Protein AF-K9R942-F1 (afdb_monomer_lite)

Foldseek 3Di:
DDKDADDPFDWDWDDDPDQWIWIWTKDWIWDADPVQQKIWIWTKIWTQAIDDQTGRKTWIWIWTKMWHFDPPDPPPRPIDMDIDTHTDIDRDDPDPDPPPVVVVVVVVVVVVVVVVVVVVVVVVVPD

pLDDT: mean 76.9, std 16.82, range [40.12, 96.44]

Structure (mmCIF, N/CA/C/O backbone):
data_AF-K9R942-F1
#
_entry.id   AF-K9R942-F1
#
loop_
_atom_site.group_PDB
_atom_site.id
_atom_site.type_symbol
_atom_site.label_atom_id
_atom_site.label_alt_id
_atom_site.label_comp_id
_atom_site.label_asym_id
_atom_site.label_entity_id
_atom_site.label_seq_id
_atom_site.pdbx_PDB_ins_code
_atom_site.Cartn_x
_atom_site.Cartn_y
_atom_site.Cartn_z
_atom_site.occupancy
_atom_site.B_iso_or_equiv
_atom_site.auth_seq_id
_atom_site.auth_comp_id
_atom_site.auth_asym_id
_atom_site.auth_atom_id
_atom_site.pdbx_PDB_model_num
ATOM 1 N N . MET A 1 1 ? 8.430 -13.239 -23.915 1.00 40.12 1 MET A N 1
ATOM 2 C CA . MET A 1 1 ? 8.551 -12.047 -23.049 1.00 40.12 1 MET A CA 1
ATOM 3 C C . MET A 1 1 ? 9.044 -12.558 -21.703 1.00 40.12 1 MET A C 1
ATOM 5 O O . MET A 1 1 ? 8.429 -13.488 -21.203 1.00 40.12 1 MET A O 1
ATOM 9 N N . PHE A 1 2 ? 10.186 -12.084 -21.197 1.00 48.59 2 PHE A N 1
ATOM 10 C CA . PHE A 1 2 ? 10.750 -12.520 -19.910 1.00 48.59 2 PHE A CA 1
ATOM 11 C C . PHE A 1 2 ? 10.410 -11.466 -18.850 1.00 48.59 2 PHE A C 1
ATOM 13 O O . PHE A 1 2 ? 10.958 -10.369 -18.890 1.00 48.59 2 PHE A O 1
ATOM 20 N N . GLY A 1 3 ? 9.480 -11.783 -17.951 1.00 52.31 3 GLY A N 1
ATOM 21 C CA . GLY A 1 3 ? 9.191 -11.006 -16.744 1.00 52.31 3 GLY A CA 1
ATOM 22 C C . GLY A 1 3 ? 9.615 -11.800 -15.511 1.00 52.31 3 GLY A C 1
ATOM 23 O O . GLY A 1 3 ? 9.644 -13.031 -15.551 1.00 52.31 3 GLY A O 1
ATOM 24 N N . ILE A 1 4 ? 9.971 -11.111 -14.427 1.00 58.16 4 ILE A N 1
ATOM 25 C CA . ILE A 1 4 ? 10.198 -11.770 -13.135 1.00 58.16 4 ILE A CA 1
ATOM 26 C C . ILE A 1 4 ? 8.825 -11.927 -12.479 1.00 58.16 4 ILE A C 1
ATOM 28 O O . ILE A 1 4 ? 8.239 -10.953 -12.004 1.00 58.16 4 ILE A O 1
ATOM 32 N N . GLU A 1 5 ? 8.292 -13.146 -12.504 1.00 54.84 5 GLU A N 1
ATOM 33 C CA . GLU A 1 5 ? 7.061 -13.506 -11.799 1.00 54.84 5 GLU A CA 1
ATOM 34 C C . GLU A 1 5 ? 7.385 -13.968 -10.371 1.00 54.84 5 GLU A C 1
ATOM 36 O O . GLU A 1 5 ? 8.382 -14.652 -10.142 1.00 54.84 5 GLU A O 1
ATOM 41 N N . GLY A 1 6 ? 6.541 -13.604 -9.401 1.00 57.66 6 GLY A N 1
ATOM 42 C CA . GLY A 1 6 ? 6.684 -14.065 -8.015 1.00 57.66 6 GLY A CA 1
ATOM 43 C C . GLY A 1 6 ? 7.726 -13.309 -7.187 1.00 57.66 6 GLY A C 1
ATOM 44 O O . GLY A 1 6 ? 8.469 -13.928 -6.425 1.00 57.66 6 GLY A O 1
ATOM 45 N N . LEU A 1 7 ? 7.786 -11.978 -7.313 1.00 62.31 7 LEU A N 1
ATOM 46 C CA . LEU A 1 7 ? 8.576 -11.149 -6.399 1.00 62.31 7 LEU A CA 1
ATOM 47 C C . LEU A 1 7 ? 8.179 -11.417 -4.934 1.00 62.31 7 LEU A C 1
ATOM 49 O O . LEU A 1 7 ? 6.997 -11.657 -4.659 1.00 62.31 7 LEU A O 1
ATOM 53 N N . PRO A 1 8 ? 9.141 -11.387 -3.990 1.00 65.06 8 PRO A N 1
ATOM 54 C CA . PRO A 1 8 ? 8.833 -11.542 -2.576 1.00 65.06 8 PRO A CA 1
ATOM 55 C C . PRO A 1 8 ? 7.822 -10.478 -2.153 1.00 65.06 8 PRO A C 1
ATOM 57 O O . PRO A 1 8 ? 7.897 -9.333 -2.596 1.00 65.06 8 PRO A O 1
ATOM 60 N N . VAL A 1 9 ? 6.882 -10.865 -1.288 1.00 74.00 9 VAL A N 1
ATOM 61 C CA . VAL A 1 9 ? 5.941 -9.917 -0.688 1.00 74.00 9 VAL A CA 1
ATOM 62 C C . VAL A 1 9 ? 6.758 -8.861 0.051 1.00 74.00 9 VAL A C 1
ATOM 64 O O . VAL A 1 9 ? 7.478 -9.185 0.997 1.00 74.00 9 VAL A O 1
ATOM 67 N N . LEU A 1 10 ? 6.668 -7.615 -0.402 1.00 81.25 10 LEU A N 1
ATOM 68 C CA . LEU A 1 10 ? 7.339 -6.496 0.244 1.00 81.25 10 LEU A CA 1
ATOM 69 C C . LEU A 1 10 ? 6.456 -5.981 1.372 1.00 81.25 10 LEU A C 1
ATOM 71 O O . LEU A 1 10 ? 5.244 -5.870 1.201 1.00 81.25 10 LEU A O 1
ATOM 75 N N . THR A 1 11 ? 7.058 -5.664 2.514 1.00 87.44 11 THR A N 1
ATOM 76 C CA . THR A 1 11 ? 6.357 -5.015 3.625 1.00 87.44 11 THR A CA 1
ATOM 77 C C . THR A 1 11 ? 6.674 -3.531 3.606 1.00 87.44 11 THR A C 1
ATOM 79 O O . THR A 1 11 ? 7.839 -3.138 3.618 1.00 87.44 11 THR A O 1
ATOM 82 N N . GLU A 1 12 ? 5.632 -2.711 3.618 1.00 89.56 12 GLU A N 1
ATOM 83 C CA . GLU A 1 12 ? 5.718 -1.257 3.554 1.00 89.56 12 GLU A CA 1
ATOM 84 C C . GLU A 1 12 ? 5.086 -0.630 4.798 1.00 89.56 12 GLU A C 1
ATOM 86 O O . GLU A 1 12 ? 4.148 -1.164 5.398 1.00 89.56 12 GLU A O 1
ATOM 91 N N . THR A 1 13 ? 5.610 0.526 5.201 1.00 93.75 13 THR A N 1
ATOM 92 C CA . THR A 1 13 ? 5.031 1.352 6.264 1.00 93.75 13 THR A CA 1
ATOM 93 C C . THR A 1 13 ? 4.879 2.777 5.758 1.00 93.75 13 THR A C 1
ATOM 95 O O . THR A 1 13 ? 5.872 3.452 5.491 1.00 93.75 13 THR A O 1
ATOM 98 N N . PHE A 1 14 ? 3.636 3.245 5.656 1.00 91.69 14 PHE A N 1
ATOM 99 C CA . PHE A 1 14 ? 3.335 4.643 5.363 1.00 91.69 14 PHE A CA 1
ATOM 100 C C . PHE A 1 14 ? 3.239 5.410 6.678 1.00 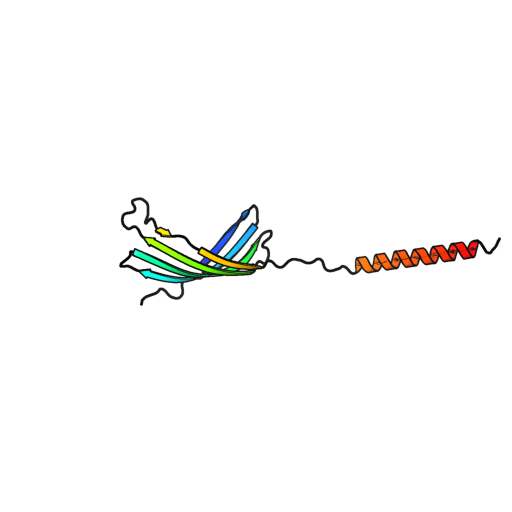91.69 14 PHE A C 1
ATOM 102 O O . PHE A 1 14 ? 2.446 5.051 7.550 1.00 91.69 14 PHE A O 1
ATOM 109 N N . VAL A 1 15 ? 4.044 6.462 6.820 1.00 93.25 15 VAL A N 1
ATOM 110 C CA . VAL A 1 15 ? 4.100 7.284 8.034 1.00 93.25 15 VAL A CA 1
ATOM 111 C C . VAL A 1 15 ? 3.328 8.579 7.806 1.00 93.25 15 VAL A C 1
ATOM 113 O O . VAL A 1 15 ? 3.587 9.304 6.846 1.00 93.25 15 VAL A O 1
ATOM 116 N N . GLY A 1 16 ? 2.358 8.846 8.678 1.00 84.56 16 GLY A N 1
ATOM 117 C CA . GLY A 1 16 ? 1.576 10.075 8.696 1.00 84.56 16 GLY A CA 1
ATOM 118 C C . GLY A 1 16 ? 2.058 11.068 9.753 1.00 84.56 16 GLY A C 1
ATOM 119 O O . GLY A 1 16 ? 3.204 11.057 10.197 1.00 84.56 16 GLY A O 1
ATOM 120 N N . SER A 1 17 ? 1.159 11.961 10.161 1.00 87.25 17 SER A N 1
ATOM 121 C CA . SER A 1 17 ? 1.394 12.890 11.267 1.00 87.25 17 SER A CA 1
ATOM 122 C C . SER A 1 17 ? 1.305 12.180 12.621 1.00 87.25 17 SER A C 1
ATOM 124 O O . SER A 1 17 ? 0.285 11.555 12.909 1.00 87.25 17 SER A O 1
ATOM 126 N N . GLY A 1 18 ? 2.307 12.358 13.484 1.00 90.62 18 GLY A N 1
ATOM 127 C CA . GLY A 1 18 ? 2.314 11.774 14.829 1.00 90.62 18 GLY A CA 1
ATOM 128 C C . GLY A 1 18 ? 2.483 10.255 14.795 1.00 90.62 18 GLY A C 1
ATOM 129 O O . GLY A 1 18 ? 3.361 9.753 14.098 1.00 90.62 18 GLY A O 1
ATOM 130 N N . ASP A 1 19 ? 1.629 9.544 15.530 1.00 90.25 19 ASP A N 1
ATOM 131 C CA . ASP A 1 19 ? 1.656 8.077 15.637 1.00 90.25 19 ASP A CA 1
ATOM 132 C C . ASP A 1 19 ? 0.827 7.370 14.544 1.00 90.25 19 ASP A C 1
ATOM 134 O O . ASP A 1 19 ? 0.707 6.147 14.542 1.00 90.25 19 ASP A O 1
ATOM 138 N N . ASP A 1 20 ? 0.239 8.121 13.607 1.00 94.06 20 ASP A N 1
ATOM 139 C CA . ASP A 1 20 ? -0.574 7.561 12.528 1.00 94.06 20 ASP A CA 1
ATOM 140 C C . ASP A 1 20 ? 0.303 6.808 11.513 1.00 94.06 20 ASP A C 1
ATOM 142 O O . ASP A 1 20 ? 1.146 7.408 10.836 1.00 94.06 20 ASP A O 1
ATOM 146 N N . LYS A 1 21 ? 0.059 5.504 11.346 1.00 95.00 21 LYS A N 1
ATOM 147 C CA . LYS A 1 21 ? 0.758 4.663 10.358 1.00 95.00 21 LYS A CA 1
ATOM 148 C C . LYS A 1 21 ? -0.194 3.721 9.639 1.00 95.00 21 LYS A C 1
ATOM 150 O O . LYS A 1 21 ? -1.186 3.289 10.217 1.00 95.00 21 LYS A O 1
ATOM 155 N N . LEU A 1 22 ? 0.150 3.356 8.407 1.00 94.94 22 LEU A N 1
ATOM 156 C CA . LEU A 1 22 ? -0.464 2.242 7.681 1.00 94.94 22 LEU A CA 1
ATOM 157 C C . LEU A 1 22 ? 0.597 1.187 7.388 1.00 94.94 22 LEU A C 1
ATOM 159 O O . LEU A 1 22 ? 1.689 1.512 6.921 1.00 94.94 22 LEU A O 1
ATOM 163 N N . PHE A 1 23 ? 0.248 -0.071 7.624 1.00 95.00 23 PHE A N 1
ATOM 164 C CA . PHE A 1 23 ? 1.070 -1.221 7.278 1.00 95.00 23 PHE A CA 1
ATOM 165 C C . PHE A 1 23 ? 0.506 -1.881 6.033 1.00 95.00 23 PHE A C 1
ATOM 167 O O . PHE A 1 23 ? -0.704 -2.117 5.945 1.00 95.00 23 PHE A O 1
ATOM 174 N N . ALA A 1 24 ? 1.379 -2.195 5.084 1.00 94.69 24 ALA A N 1
ATOM 175 C CA . ALA A 1 24 ? 0.964 -2.791 3.831 1.00 94.69 24 ALA A CA 1
ATOM 176 C C . ALA A 1 24 ? 1.889 -3.908 3.366 1.00 94.69 24 ALA A C 1
ATOM 178 O O . ALA A 1 24 ? 3.064 -3.969 3.731 1.00 94.69 24 ALA A O 1
ATOM 179 N N . THR A 1 25 ? 1.332 -4.788 2.544 1.00 93.75 25 THR A N 1
ATOM 180 C CA . THR A 1 25 ? 2.062 -5.814 1.813 1.00 93.75 25 THR A CA 1
ATOM 181 C C . THR A 1 25 ? 1.867 -5.623 0.318 1.00 93.75 25 THR A C 1
ATOM 183 O O . THR A 1 25 ? 0.736 -5.522 -0.154 1.00 93.75 25 THR A O 1
ATOM 186 N N . THR A 1 26 ? 2.953 -5.593 -0.444 1.00 90.75 26 THR A N 1
ATOM 187 C CA . THR A 1 26 ? 2.912 -5.358 -1.890 1.00 90.75 26 THR A CA 1
ATOM 188 C C . THR A 1 26 ? 3.344 -6.602 -2.649 1.00 90.75 26 THR A C 1
ATOM 190 O O . THR A 1 26 ? 4.354 -7.232 -2.330 1.00 90.75 26 THR A O 1
ATOM 193 N N . THR A 1 27 ? 2.573 -6.953 -3.676 1.00 90.31 27 THR A N 1
ATOM 194 C CA . THR A 1 27 ? 2.913 -7.974 -4.671 1.00 90.31 27 THR A CA 1
ATOM 195 C C . THR A 1 27 ? 2.831 -7.371 -6.062 1.00 90.31 27 THR A C 1
ATOM 197 O O . THR A 1 27 ? 2.006 -6.499 -6.319 1.00 90.31 27 THR A O 1
ATOM 200 N N . GLY A 1 28 ? 3.683 -7.810 -6.982 1.00 88.62 28 GLY A N 1
ATOM 201 C CA . GLY A 1 28 ? 3.693 -7.237 -8.320 1.00 88.62 28 GLY A CA 1
ATOM 202 C C . GLY A 1 28 ? 4.584 -7.972 -9.300 1.00 88.62 28 GLY A C 1
ATOM 203 O O . GLY A 1 28 ? 5.181 -9.007 -8.996 1.00 88.62 28 GLY A O 1
ATOM 204 N N . THR A 1 29 ? 4.653 -7.406 -10.494 1.00 87.25 29 THR A N 1
ATOM 205 C CA . THR A 1 29 ? 5.449 -7.884 -11.615 1.00 87.25 29 THR A CA 1
ATOM 206 C C . THR A 1 29 ? 6.306 -6.745 -12.131 1.00 87.25 29 THR A C 1
ATOM 208 O O . THR A 1 29 ? 5.859 -5.600 -12.216 1.00 87.25 29 THR A O 1
ATOM 211 N N . VAL A 1 30 ? 7.536 -7.088 -12.496 1.00 87.69 30 VAL A N 1
ATOM 212 C CA . VAL A 1 30 ? 8.508 -6.165 -13.074 1.00 87.69 30 VAL A CA 1
ATOM 213 C C . VAL A 1 30 ? 8.797 -6.598 -14.505 1.00 87.69 30 VAL A C 1
ATOM 215 O O . VAL A 1 30 ? 9.148 -7.754 -14.760 1.00 87.69 30 VAL A O 1
ATOM 218 N N . ILE A 1 31 ? 8.643 -5.658 -15.434 1.00 89.19 31 ILE A N 1
ATOM 219 C CA . ILE A 1 31 ? 8.885 -5.835 -16.863 1.00 89.19 31 ILE A CA 1
ATOM 220 C C . ILE A 1 31 ? 10.038 -4.905 -17.259 1.00 89.19 31 ILE A C 1
ATOM 222 O O . ILE A 1 31 ? 9.819 -3.704 -17.442 1.00 89.19 31 ILE A O 1
ATOM 226 N N . PRO A 1 32 ? 11.269 -5.428 -17.369 1.00 87.12 32 PRO A N 1
ATOM 227 C CA . PRO A 1 32 ? 12.398 -4.651 -17.855 1.00 87.12 32 PRO A CA 1
ATOM 228 C C . PRO A 1 32 ? 12.354 -4.522 -19.384 1.00 87.12 32 PRO A C 1
ATOM 230 O O . PRO A 1 32 ? 12.083 -5.489 -20.100 1.00 87.12 32 PRO A O 1
ATOM 233 N N . ASN A 1 33 ? 12.684 -3.336 -19.885 1.00 87.88 33 ASN A N 1
ATOM 234 C CA . ASN A 1 33 ? 12.959 -3.057 -21.286 1.00 87.88 33 ASN A CA 1
ATOM 235 C C . ASN A 1 33 ? 14.414 -2.592 -21.413 1.00 87.88 33 ASN A C 1
ATOM 237 O O . ASN A 1 33 ? 14.766 -1.466 -21.066 1.00 87.88 33 ASN A O 1
ATOM 241 N N . PHE A 1 34 ? 15.261 -3.492 -21.909 1.00 85.62 34 PHE A N 1
ATOM 242 C CA . PHE A 1 34 ? 16.698 -3.257 -22.042 1.00 85.62 34 PHE A CA 1
ATOM 243 C C . PHE A 1 34 ? 17.067 -2.353 -23.224 1.00 85.62 34 PHE A C 1
ATOM 245 O O . PHE A 1 34 ? 18.170 -1.817 -23.225 1.00 85.62 34 PHE A O 1
ATOM 252 N N . GLU A 1 35 ? 16.183 -2.193 -24.213 1.00 87.44 35 GLU A N 1
ATOM 253 C CA . GLU A 1 35 ? 16.413 -1.296 -25.354 1.00 87.44 35 GLU A CA 1
ATOM 254 C C . GLU A 1 35 ? 16.293 0.162 -24.908 1.00 87.44 35 GLU A C 1
ATOM 256 O O . GLU A 1 35 ? 17.196 0.962 -25.139 1.00 87.44 35 GLU A O 1
ATOM 261 N N . ASP A 1 36 ? 15.226 0.465 -24.168 1.00 84.62 36 ASP A N 1
ATOM 262 C CA . ASP A 1 36 ? 14.952 1.816 -23.675 1.00 84.62 36 ASP A CA 1
ATOM 263 C C . ASP A 1 36 ? 15.558 2.092 -22.289 1.00 84.62 36 ASP A C 1
ATOM 265 O O . ASP A 1 36 ? 15.388 3.182 -21.747 1.00 84.62 36 ASP A O 1
ATOM 269 N N . LEU A 1 37 ? 16.233 1.103 -21.688 1.00 86.62 37 LEU A N 1
ATOM 270 C CA . LEU A 1 37 ? 16.728 1.144 -20.304 1.00 86.62 37 LEU A CA 1
ATOM 271 C C . LEU A 1 37 ? 15.633 1.565 -19.309 1.00 86.62 37 LEU A C 1
ATOM 273 O O . LEU A 1 37 ? 15.863 2.330 -18.372 1.00 86.62 37 LEU A O 1
ATOM 277 N N . THR A 1 38 ? 14.419 1.054 -19.515 1.00 87.19 38 THR A N 1
ATOM 278 C CA . THR A 1 38 ? 13.268 1.335 -18.657 1.00 87.19 38 THR A CA 1
ATOM 279 C C . THR A 1 38 ? 12.789 0.087 -17.940 1.00 87.19 38 THR A C 1
ATOM 281 O O . THR A 1 38 ? 13.048 -1.044 -18.345 1.00 87.19 38 THR A O 1
ATOM 284 N N . THR A 1 39 ? 12.095 0.288 -16.829 1.00 88.06 39 THR A N 1
ATOM 285 C CA . THR A 1 39 ? 11.435 -0.774 -16.080 1.00 88.06 39 THR A CA 1
ATOM 286 C C . THR A 1 39 ? 10.011 -0.344 -15.769 1.00 88.06 39 THR A C 1
ATOM 288 O O . THR A 1 39 ? 9.794 0.743 -15.236 1.00 88.06 39 THR A O 1
ATOM 291 N N . SER A 1 40 ? 9.051 -1.207 -16.095 1.00 88.94 40 SER A N 1
ATOM 292 C CA . SER A 1 40 ? 7.647 -1.040 -15.726 1.00 88.94 40 SER A CA 1
ATOM 293 C C . SER A 1 40 ? 7.293 -1.989 -14.594 1.00 88.94 40 SER A C 1
ATOM 295 O O . SER A 1 40 ? 7.508 -3.198 -14.693 1.00 88.94 40 SER A O 1
ATOM 297 N N . ILE A 1 41 ? 6.726 -1.443 -13.527 1.00 89.06 41 ILE A N 1
ATOM 298 C CA . ILE A 1 41 ? 6.284 -2.183 -12.351 1.00 89.06 41 ILE A CA 1
ATOM 299 C C . ILE A 1 41 ? 4.776 -2.013 -12.232 1.00 89.06 41 ILE A C 1
ATOM 301 O O . ILE A 1 41 ? 4.249 -0.902 -12.299 1.00 89.06 41 ILE A O 1
ATOM 305 N N . SER A 1 42 ? 4.074 -3.123 -12.041 1.00 91.38 42 SER A N 1
ATOM 306 C CA . SER A 1 42 ? 2.646 -3.110 -11.731 1.00 91.38 42 SER A CA 1
ATOM 307 C C . SER A 1 42 ? 2.351 -4.098 -10.619 1.00 91.38 42 SER A C 1
ATOM 309 O O . SER A 1 42 ? 2.998 -5.141 -10.522 1.00 91.38 42 SER A O 1
ATOM 311 N N . GLY A 1 43 ? 1.402 -3.772 -9.751 1.00 91.56 43 GLY A N 1
ATOM 312 C CA . GLY A 1 43 ? 1.147 -4.603 -8.589 1.00 91.56 43 GLY A CA 1
ATOM 313 C C . GLY A 1 43 ? -0.054 -4.185 -7.766 1.00 91.56 43 GLY A C 1
ATOM 314 O O . GLY A 1 43 ? -0.827 -3.300 -8.126 1.00 91.56 43 GLY A O 1
ATOM 315 N N . THR A 1 44 ? -0.205 -4.868 -6.643 1.00 93.62 44 THR A N 1
ATOM 316 C CA . THR A 1 44 ? -1.234 -4.629 -5.644 1.00 93.62 44 THR A CA 1
ATOM 317 C C . THR A 1 44 ? -0.580 -4.474 -4.280 1.00 93.62 44 THR A C 1
ATOM 319 O O . THR A 1 44 ? 0.089 -5.384 -3.793 1.00 93.62 44 THR A O 1
ATOM 322 N N . THR A 1 45 ? -0.824 -3.334 -3.651 1.00 94.50 45 THR A N 1
ATOM 323 C CA . THR A 1 45 ? -0.469 -3.040 -2.265 1.00 94.50 45 THR A CA 1
ATOM 324 C C . THR A 1 45 ? -1.706 -3.248 -1.398 1.00 94.50 45 THR A C 1
ATOM 326 O O . THR A 1 45 ? -2.727 -2.580 -1.562 1.00 94.50 45 THR A O 1
ATOM 329 N N . THR A 1 46 ? -1.643 -4.200 -0.478 1.00 95.56 46 THR A N 1
ATOM 330 C CA . THR A 1 46 ? -2.725 -4.552 0.444 1.00 95.56 46 THR A CA 1
ATOM 331 C C . THR A 1 46 ? -2.460 -3.912 1.795 1.00 95.56 46 THR A C 1
ATOM 333 O O . THR A 1 46 ? -1.448 -4.204 2.422 1.00 95.56 46 THR A O 1
ATOM 336 N N . ILE A 1 47 ? -3.370 -3.064 2.272 1.00 96.44 47 ILE A N 1
ATOM 337 C CA . ILE A 1 47 ? -3.307 -2.522 3.632 1.00 96.44 47 ILE A CA 1
ATOM 338 C C . ILE A 1 47 ? -3.737 -3.624 4.604 1.00 96.44 47 ILE A C 1
ATOM 340 O O . ILE A 1 47 ? -4.855 -4.134 4.502 1.00 96.44 47 ILE A O 1
ATOM 344 N N . VAL A 1 48 ? -2.849 -3.985 5.532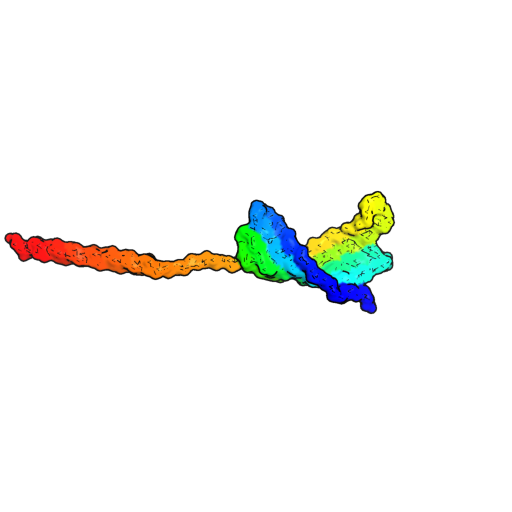 1.00 95.50 48 VAL A N 1
ATOM 345 C CA . VAL A 1 48 ? -3.037 -5.086 6.497 1.00 95.50 48 VAL A CA 1
ATOM 346 C C . VAL A 1 48 ? -3.247 -4.604 7.934 1.00 95.50 48 VAL A C 1
ATOM 348 O O . VAL A 1 48 ? -3.547 -5.405 8.816 1.00 95.50 48 VAL A O 1
ATOM 351 N N . GLY A 1 49 ? -3.086 -3.306 8.184 1.00 94.25 49 GLY A N 1
ATOM 352 C CA . GLY A 1 49 ? -3.330 -2.702 9.485 1.00 94.25 49 GLY A CA 1
ATOM 353 C C . GLY A 1 49 ? -2.817 -1.271 9.560 1.00 94.25 49 GLY A C 1
ATOM 354 O O . GLY A 1 49 ? -2.394 -0.682 8.563 1.00 94.25 49 GLY A O 1
ATOM 355 N N . GLY A 1 50 ? -2.817 -0.723 10.768 1.00 93.56 50 GLY A N 1
ATOM 356 C CA . GLY A 1 50 ? -2.285 0.602 11.040 1.00 93.56 50 GLY A CA 1
ATOM 357 C C . GLY A 1 50 ? -2.234 0.919 12.529 1.00 93.56 50 GLY A C 1
ATOM 358 O O . GLY A 1 50 ? -2.698 0.138 13.360 1.00 93.56 50 GLY A O 1
ATOM 359 N N . GLU A 1 51 ? -1.657 2.074 12.839 1.00 93.81 51 GLU A N 1
ATOM 360 C CA . GLU A 1 51 ? -1.580 2.669 14.178 1.00 93.81 51 GLU A CA 1
ATOM 361 C C . GLU A 1 51 ? -2.320 4.017 14.198 1.00 93.81 51 GLU A C 1
ATOM 363 O O . GLU A 1 51 ? -2.602 4.612 13.150 1.00 93.81 51 GLU A O 1
ATOM 368 N N . GLY A 1 52 ? -2.650 4.503 15.397 1.00 91.62 52 GLY A N 1
ATOM 369 C CA . GLY A 1 52 ? -3.346 5.776 15.579 1.00 91.62 52 GLY A CA 1
ATOM 370 C C . GLY A 1 52 ? -4.758 5.744 14.995 1.00 91.62 52 GLY A C 1
ATOM 371 O O . GLY A 1 52 ? -5.535 4.827 15.261 1.00 91.62 52 GLY A O 1
ATOM 372 N N . LYS A 1 53 ? -5.107 6.731 14.166 1.00 90.38 53 LYS A N 1
ATOM 373 C CA . LYS A 1 53 ? -6.441 6.798 13.536 1.00 90.38 53 LYS A CA 1
ATOM 374 C C . LYS A 1 53 ? -6.685 5.728 12.470 1.00 90.38 53 LYS A C 1
ATOM 376 O O . LYS A 1 53 ? -7.788 5.656 11.937 1.00 90.38 53 LYS A O 1
ATOM 381 N N . PHE A 1 54 ? -5.661 4.955 12.121 1.00 93.19 54 PHE A N 1
ATOM 382 C CA . PHE A 1 54 ? -5.722 3.886 11.132 1.00 93.19 54 PHE A CA 1
ATOM 383 C C . PHE A 1 54 ? -5.685 2.493 11.773 1.00 93.19 54 PHE A C 1
ATOM 385 O O . PHE A 1 54 ? -5.393 1.506 11.097 1.00 93.19 54 PHE A O 1
ATOM 392 N N . GLU A 1 55 ? -5.967 2.395 13.074 1.00 91.62 55 GLU A N 1
ATOM 393 C CA . GLU A 1 55 ? -6.068 1.112 13.764 1.00 91.62 55 GLU A CA 1
ATOM 394 C C . GLU A 1 55 ? -7.039 0.175 13.022 1.00 91.62 55 GLU A C 1
ATOM 396 O O . GLU A 1 55 ? -8.160 0.553 12.677 1.00 91.62 55 GLU A O 1
ATOM 401 N N . VAL A 1 56 ? -6.596 -1.058 12.751 1.00 92.06 56 VAL A N 1
ATOM 402 C CA . VAL A 1 56 ? -7.373 -2.069 12.004 1.00 92.06 56 VAL A CA 1
ATOM 403 C C . VAL A 1 56 ? -7.748 -1.628 10.572 1.00 92.06 56 VAL A C 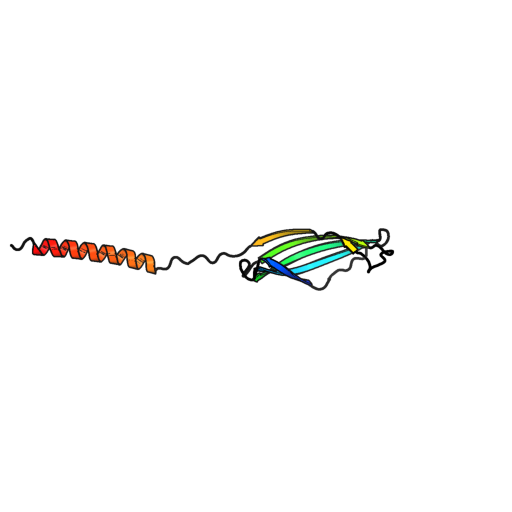1
ATOM 405 O O . VAL A 1 56 ? -8.730 -2.106 9.999 1.00 92.06 56 VAL A O 1
ATOM 408 N N . ALA A 1 57 ? -6.982 -0.719 9.959 1.00 93.94 57 ALA A N 1
ATOM 409 C CA . ALA A 1 57 ? -7.189 -0.346 8.563 1.00 93.94 57 ALA A CA 1
ATOM 410 C C . ALA A 1 57 ? -7.013 -1.550 7.627 1.00 93.94 57 ALA A C 1
ATOM 412 O O . ALA A 1 57 ? -6.078 -2.337 7.766 1.00 93.94 57 ALA A O 1
ATOM 413 N N . THR A 1 58 ? -7.896 -1.664 6.638 1.00 96.00 58 THR A N 1
ATOM 414 C CA . THR A 1 58 ? -7.813 -2.680 5.579 1.00 96.00 58 THR A CA 1
ATOM 415 C C . THR A 1 58 ? -8.143 -2.060 4.232 1.00 96.00 58 THR A C 1
ATOM 417 O O . THR A 1 58 ? -8.929 -1.116 4.149 1.00 96.00 58 THR A O 1
ATOM 420 N N . GLY A 1 59 ? -7.539 -2.549 3.154 1.00 95.19 59 GLY A N 1
ATOM 421 C CA . GLY A 1 59 ? -7.745 -1.948 1.841 1.00 95.19 59 GLY A CA 1
ATOM 422 C C . GLY A 1 59 ? -6.796 -2.456 0.778 1.00 95.19 59 GLY A C 1
ATOM 423 O O . GLY A 1 59 ? -5.933 -3.296 1.030 1.00 95.19 59 GLY A O 1
ATOM 424 N N . THR A 1 60 ? -6.960 -1.919 -0.423 1.00 95.69 60 THR A N 1
ATOM 425 C CA . THR A 1 60 ? -6.183 -2.337 -1.585 1.00 95.69 60 THR A CA 1
ATOM 426 C C . THR A 1 60 ? -5.892 -1.132 -2.468 1.00 95.69 60 THR A C 1
ATOM 428 O O . THR A 1 60 ? -6.790 -0.351 -2.794 1.00 95.69 60 THR A O 1
ATOM 431 N N . LEU A 1 61 ? -4.627 -0.993 -2.851 1.00 95.31 61 LEU A N 1
ATOM 432 C CA . LEU A 1 61 ? -4.114 0.037 -3.741 1.00 95.31 61 LEU A CA 1
ATOM 433 C C . LEU A 1 61 ? -3.463 -0.647 -4.946 1.00 95.31 61 LEU A C 1
ATOM 435 O O . LEU A 1 61 ? -2.699 -1.598 -4.795 1.00 95.31 61 LEU A O 1
ATOM 439 N N . ALA A 1 62 ? -3.759 -0.165 -6.143 1.00 95.25 62 ALA A N 1
ATOM 440 C CA . ALA A 1 62 ? -3.042 -0.539 -7.349 1.00 95.25 62 ALA A CA 1
ATOM 441 C C . ALA A 1 62 ? -1.725 0.240 -7.410 1.00 95.25 62 ALA A C 1
ATOM 443 O O . ALA A 1 62 ? -1.735 1.468 -7.294 1.00 95.25 62 ALA A O 1
ATOM 444 N N . LEU A 1 63 ? -0.622 -0.477 -7.609 1.00 93.12 63 LEU A N 1
ATOM 445 C CA . LEU A 1 63 ? 0.705 0.080 -7.841 1.00 93.12 63 LEU A CA 1
ATOM 446 C C . LEU A 1 63 ? 0.978 0.127 -9.343 1.00 93.12 63 LEU A C 1
ATOM 448 O O . LEU A 1 63 ? 0.829 -0.879 -10.038 1.00 93.12 63 LEU A O 1
ATOM 452 N N . SER A 1 64 ? 1.427 1.284 -9.819 1.00 92.88 64 SER A N 1
ATOM 453 C CA . SER A 1 64 ? 2.000 1.460 -11.149 1.00 92.88 64 SER A CA 1
ATOM 454 C C . SER A 1 64 ? 3.222 2.359 -11.043 1.00 92.88 64 SER A C 1
ATOM 456 O O . SER A 1 64 ? 3.124 3.477 -10.546 1.00 92.88 64 SER A O 1
ATOM 458 N N . GLU A 1 65 ? 4.358 1.906 -11.550 1.00 90.50 65 GLU A N 1
ATOM 459 C CA . GLU A 1 65 ? 5.592 2.684 -11.585 1.00 90.50 65 GLU A CA 1
ATOM 460 C C . GLU A 1 65 ? 6.290 2.463 -12.924 1.00 90.50 65 GLU A C 1
ATOM 462 O O . GLU A 1 65 ? 6.377 1.339 -13.416 1.00 90.50 65 GLU A O 1
ATOM 467 N N . ASN A 1 66 ? 6.782 3.549 -13.512 1.00 88.81 66 ASN A N 1
ATOM 468 C CA . ASN A 1 66 ? 7.665 3.499 -14.664 1.00 88.81 66 ASN A CA 1
ATOM 469 C C . ASN A 1 66 ? 8.943 4.241 -14.323 1.00 88.81 66 ASN A C 1
ATOM 471 O O . ASN A 1 66 ? 8.901 5.380 -13.849 1.00 88.81 66 ASN A O 1
ATOM 475 N N . THR A 1 67 ? 10.056 3.594 -14.627 1.00 87.25 67 THR A N 1
ATOM 476 C CA . THR A 1 67 ? 11.352 4.004 -14.122 1.00 87.25 67 THR A CA 1
ATOM 477 C C . THR A 1 67 ? 12.387 3.935 -15.228 1.00 87.25 67 THR A C 1
ATOM 479 O O . THR A 1 67 ? 12.438 2.955 -15.970 1.00 87.25 67 THR A O 1
ATOM 482 N N . ILE A 1 68 ? 13.200 4.981 -15.347 1.00 85.50 68 ILE A N 1
ATOM 483 C CA . ILE A 1 68 ? 14.270 5.093 -16.340 1.00 85.50 68 ILE A CA 1
ATOM 484 C C . ILE A 1 68 ? 15.610 4.920 -15.630 1.00 85.50 68 ILE A C 1
ATOM 486 O O . ILE A 1 68 ? 15.864 5.557 -14.604 1.00 85.50 68 ILE A O 1
ATOM 490 N N . PHE A 1 69 ? 16.457 4.057 -16.180 1.00 81.00 69 PHE A N 1
ATOM 491 C CA . PHE A 1 69 ? 17.816 3.834 -15.714 1.00 81.00 69 PHE A CA 1
ATOM 492 C C . PHE A 1 69 ? 18.786 4.706 -16.517 1.00 81.00 69 PHE A C 1
ATOM 494 O O . PHE A 1 69 ? 18.906 4.540 -17.730 1.00 81.00 69 PHE A O 1
ATOM 501 N N . ASP A 1 70 ? 19.495 5.619 -15.847 1.00 78.00 70 ASP A N 1
ATOM 502 C CA . ASP A 1 70 ? 20.583 6.385 -16.464 1.00 78.00 70 ASP A CA 1
ATOM 503 C C . ASP A 1 70 ? 21.944 5.709 -16.191 1.00 78.00 70 ASP A C 1
ATOM 505 O O . ASP A 1 70 ? 22.465 5.802 -15.074 1.00 78.00 70 ASP A O 1
ATOM 509 N N . PRO A 1 71 ? 22.558 5.045 -17.191 1.00 71.94 71 PRO A N 1
ATOM 510 C CA . PRO A 1 71 ? 23.846 4.373 -17.026 1.00 71.94 71 PRO A CA 1
ATOM 511 C C . PRO A 1 71 ? 25.028 5.345 -16.879 1.00 71.94 71 PRO A C 1
ATOM 513 O O . PRO A 1 71 ? 26.118 4.907 -16.519 1.00 71.94 71 PRO A O 1
ATOM 516 N N . ASN A 1 72 ? 24.843 6.639 -17.168 1.00 76.88 72 ASN A N 1
ATOM 517 C CA . ASN A 1 72 ? 25.890 7.660 -17.085 1.00 76.88 72 ASN A CA 1
ATOM 518 C C . ASN A 1 72 ? 25.796 8.507 -15.807 1.00 76.88 72 ASN A C 1
ATOM 520 O O . ASN A 1 72 ? 26.580 9.446 -15.635 1.00 76.88 72 ASN A O 1
ATOM 524 N N . ALA A 1 73 ? 24.854 8.198 -14.912 1.00 71.38 73 ALA A N 1
ATOM 525 C CA . ALA A 1 73 ? 24.694 8.912 -13.657 1.00 71.38 73 ALA A CA 1
ATOM 526 C C . ALA A 1 73 ? 25.968 8.790 -12.798 1.00 71.38 73 ALA A C 1
ATOM 528 O O . ALA A 1 73 ? 26.413 7.703 -12.436 1.00 71.38 73 ALA A O 1
ATOM 529 N N . THR A 1 74 ? 26.570 9.932 -12.459 1.00 65.12 74 THR A N 1
ATOM 530 C CA . THR A 1 74 ? 27.838 10.011 -11.709 1.00 65.12 74 THR A CA 1
ATOM 531 C C . THR A 1 74 ? 27.694 9.774 -10.201 1.00 65.12 74 THR A C 1
ATOM 533 O O . THR A 1 74 ? 28.693 9.750 -9.486 1.00 65.12 74 THR A O 1
ATOM 536 N N . THR A 1 75 ? 26.469 9.617 -9.698 1.00 56.81 75 THR A N 1
ATOM 537 C CA . THR A 1 75 ? 26.151 9.411 -8.277 1.00 56.81 75 THR A CA 1
ATOM 538 C C . THR A 1 75 ? 25.044 8.373 -8.166 1.00 56.81 75 THR A C 1
ATOM 540 O O . THR A 1 75 ? 23.875 8.747 -8.221 1.00 56.81 75 THR A O 1
ATOM 543 N N . GLU A 1 76 ? 25.435 7.098 -8.029 1.00 53.12 76 GLU A N 1
ATOM 544 C CA . GLU A 1 76 ? 24.556 5.914 -8.060 1.00 53.12 76 GLU A CA 1
ATOM 545 C C . GLU A 1 76 ? 23.733 5.813 -9.367 1.00 53.12 76 GLU A C 1
ATOM 547 O O . GLU A 1 76 ? 23.537 6.812 -10.060 1.00 53.12 76 GLU A O 1
ATOM 552 N N . PRO A 1 77 ? 23.258 4.628 -9.785 1.00 54.94 77 PRO A N 1
ATOM 553 C CA . PRO A 1 77 ? 22.327 4.544 -10.905 1.00 54.94 77 PRO A CA 1
ATOM 554 C C . PRO A 1 77 ? 21.038 5.310 -10.567 1.00 54.94 77 PRO A C 1
ATOM 556 O O . PRO A 1 77 ? 20.133 4.796 -9.904 1.00 54.94 77 PRO A O 1
ATOM 559 N N . SER A 1 78 ? 20.985 6.577 -10.990 1.00 53.41 78 SER A N 1
ATOM 560 C CA . SER A 1 78 ? 19.871 7.487 -10.751 1.00 53.41 78 SER A CA 1
ATOM 561 C C . SER A 1 78 ? 18.665 6.966 -11.510 1.00 53.41 78 SER A C 1
ATOM 563 O O . SER A 1 78 ? 18.548 7.053 -12.731 1.00 53.41 78 SER A O 1
ATOM 565 N N . THR A 1 79 ? 17.797 6.341 -10.741 1.00 63.06 79 THR A N 1
ATOM 566 C CA . THR A 1 79 ? 16.617 5.640 -11.196 1.00 63.06 79 THR A CA 1
ATOM 567 C C . THR A 1 79 ? 15.475 6.641 -11.053 1.00 63.06 79 THR A C 1
ATOM 569 O O . THR A 1 79 ? 14.969 6.857 -9.954 1.00 63.06 79 THR A O 1
ATOM 572 N N . THR A 1 80 ? 15.140 7.362 -12.128 1.00 68.00 80 THR A N 1
ATOM 573 C CA . THR A 1 80 ? 14.043 8.346 -12.099 1.00 68.00 80 THR A CA 1
ATOM 574 C C . THR A 1 80 ? 12.738 7.636 -12.426 1.00 68.00 80 THR A C 1
ATOM 576 O O . THR A 1 80 ? 12.514 7.202 -13.554 1.00 68.00 80 THR A O 1
ATOM 579 N N . GLY A 1 81 ? 11.881 7.498 -11.418 1.00 72.44 81 GLY A N 1
ATOM 580 C CA . GLY A 1 81 ? 10.563 6.888 -11.534 1.00 72.44 81 GLY A CA 1
ATOM 581 C C . GLY A 1 81 ? 9.589 7.517 -10.549 1.00 72.44 81 GLY A C 1
ATOM 582 O O . GLY A 1 81 ? 9.980 7.989 -9.482 1.00 72.44 81 GLY A O 1
ATOM 583 N N . THR A 1 82 ? 8.316 7.595 -10.933 1.00 80.56 82 THR A N 1
ATOM 584 C CA . THR A 1 82 ? 7.234 8.003 -10.027 1.00 80.56 82 THR A CA 1
ATOM 585 C C . THR A 1 82 ? 6.334 6.804 -9.795 1.00 80.56 82 THR A C 1
ATOM 587 O O . THR A 1 82 ? 5.669 6.342 -10.723 1.00 80.56 82 THR A O 1
ATOM 590 N N . ALA A 1 83 ? 6.310 6.316 -8.557 1.00 86.31 83 ALA A N 1
ATOM 591 C CA . ALA A 1 83 ? 5.368 5.293 -8.137 1.00 86.31 83 ALA A CA 1
ATOM 592 C C . ALA A 1 83 ? 4.002 5.932 -7.861 1.00 86.31 83 ALA A C 1
ATOM 594 O O . ALA A 1 83 ? 3.882 6.865 -7.063 1.00 86.31 83 ALA A O 1
ATOM 595 N N . LEU A 1 84 ? 2.965 5.425 -8.524 1.00 91.69 84 LEU A N 1
ATOM 596 C CA . LEU A 1 84 ? 1.580 5.819 -8.318 1.00 91.69 84 LEU A CA 1
ATOM 597 C C . LEU A 1 84 ? 0.833 4.697 -7.596 1.00 91.69 84 LEU A C 1
ATOM 599 O O . LEU A 1 84 ? 0.702 3.589 -8.115 1.00 91.69 84 LEU A O 1
ATOM 603 N N . LEU A 1 85 ? 0.298 5.022 -6.420 1.00 92.25 85 LEU A N 1
ATOM 604 C CA . LEU A 1 85 ? -0.612 4.167 -5.665 1.00 92.25 85 LEU A CA 1
ATOM 605 C C . LEU A 1 85 ? -2.031 4.720 -5.775 1.00 92.25 85 LEU A C 1
ATOM 607 O O . LEU A 1 85 ? -2.295 5.850 -5.364 1.00 92.25 85 LEU A O 1
ATOM 611 N N . THR A 1 86 ? -2.952 3.925 -6.320 1.00 94.12 86 THR A N 1
ATOM 612 C CA . THR A 1 86 ? -4.345 4.348 -6.539 1.00 94.12 86 THR A CA 1
ATOM 613 C C . THR A 1 86 ? -5.308 3.350 -5.921 1.00 94.12 86 THR A C 1
ATOM 615 O O . THR A 1 86 ? -5.260 2.166 -6.238 1.00 94.12 86 THR A O 1
ATOM 618 N N . GLY A 1 87 ? -6.216 3.799 -5.061 1.00 93.06 87 GLY A N 1
ATOM 619 C CA . GLY A 1 87 ? -7.207 2.908 -4.467 1.00 93.06 87 GLY A CA 1
ATOM 620 C C . GLY A 1 87 ? -7.880 3.505 -3.247 1.00 93.06 87 GLY A C 1
ATOM 621 O O . GLY A 1 87 ? -7.995 4.723 -3.114 1.00 93.06 87 GLY A O 1
ATOM 622 N N . SER A 1 88 ? -8.346 2.628 -2.362 1.00 93.12 88 SER A N 1
ATOM 623 C CA . SER A 1 88 ? -9.004 3.034 -1.124 1.00 93.12 88 SER A CA 1
ATOM 624 C C . SER A 1 88 ? -8.760 2.028 -0.006 1.00 93.12 88 SER A C 1
ATOM 626 O O . SER A 1 88 ? -8.454 0.855 -0.238 1.00 93.12 88 SER A O 1
ATOM 628 N N . PHE A 1 89 ? -8.910 2.506 1.221 1.00 94.31 89 PHE A N 1
ATOM 629 C CA . PHE A 1 89 ? -8.872 1.697 2.426 1.00 94.31 89 PHE A CA 1
ATOM 630 C C . PHE A 1 89 ? -9.981 2.150 3.372 1.00 94.31 89 PHE A C 1
ATOM 632 O O . PHE A 1 89 ? -10.483 3.271 3.284 1.00 94.31 89 PHE A O 1
ATOM 639 N N . THR A 1 90 ? -10.374 1.254 4.266 1.00 93.38 90 THR A N 1
ATOM 640 C CA . THR A 1 90 ? -11.417 1.473 5.261 1.00 93.38 90 THR A CA 1
ATOM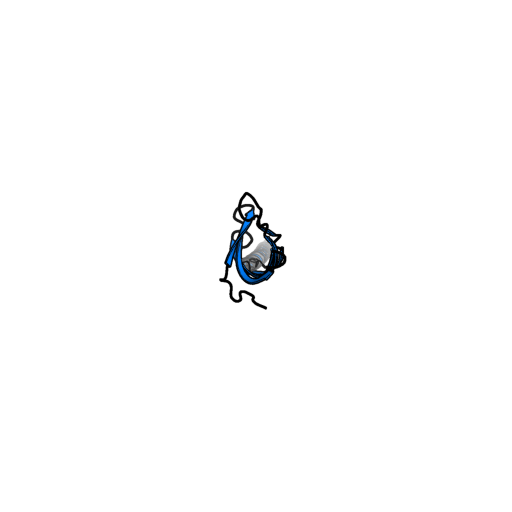 641 C C . THR A 1 90 ? -10.823 1.336 6.650 1.00 93.38 90 THR A C 1
ATOM 643 O O . THR A 1 90 ? -10.041 0.423 6.914 1.00 93.38 90 THR A O 1
ATOM 646 N N . VAL A 1 91 ? -11.239 2.230 7.543 1.00 92.75 91 VAL A N 1
ATOM 647 C CA . VAL A 1 91 ? -10.979 2.133 8.978 1.00 92.75 91 VAL A CA 1
ATOM 648 C C . VAL A 1 91 ? -12.317 1.880 9.672 1.00 92.75 91 VAL A C 1
ATOM 650 O O . VAL A 1 91 ? -13.196 2.746 9.611 1.00 92.75 91 VAL A O 1
ATOM 653 N N . PRO A 1 92 ? -12.519 0.712 10.302 1.00 86.12 92 PRO A N 1
ATOM 654 C CA . PRO A 1 92 ? -13.724 0.451 11.074 1.00 86.12 92 PRO A CA 1
ATOM 655 C C . PRO A 1 92 ? -13.853 1.456 12.224 1.00 86.12 92 PRO A C 1
ATOM 657 O O . PRO A 1 92 ? -12.939 1.617 13.028 1.00 86.12 92 PRO A O 1
ATOM 660 N N . GLN A 1 93 ? -15.002 2.125 12.335 1.00 76.94 93 GLN A N 1
ATOM 661 C CA . GLN A 1 93 ? -15.272 2.981 13.489 1.00 76.94 93 GLN A CA 1
ATOM 662 C C . GLN A 1 93 ? -15.789 2.149 14.661 1.00 76.94 93 GLN A C 1
ATOM 664 O O . GLN A 1 93 ? -16.746 1.385 14.529 1.00 76.94 93 GLN A O 1
ATOM 669 N N . LYS A 1 94 ? -15.192 2.347 15.838 1.00 67.31 94 LYS A N 1
ATOM 670 C CA . LYS A 1 94 ? -15.710 1.806 17.095 1.00 67.31 94 LYS A CA 1
ATOM 671 C C . LYS A 1 94 ? -16.959 2.591 17.497 1.00 67.31 94 LYS A C 1
ATOM 673 O O . LYS A 1 94 ? -16.864 3.641 18.127 1.00 67.31 94 LYS A O 1
ATOM 678 N N . VAL A 1 95 ? -18.133 2.102 17.106 1.00 69.44 95 VAL A N 1
ATOM 679 C CA . VAL A 1 95 ? -19.413 2.693 17.516 1.00 69.44 95 VAL A CA 1
ATOM 680 C C . VAL A 1 95 ? -19.644 2.372 18.999 1.00 69.44 95 VAL A C 1
ATOM 682 O O . VAL A 1 95 ? -19.593 1.196 19.365 1.00 69.44 95 VAL A O 1
ATOM 685 N N . PRO A 1 96 ? -19.890 3.368 19.874 1.00 59.97 96 PRO A N 1
ATOM 686 C CA . PRO A 1 96 ? -20.320 3.102 21.239 1.00 59.97 96 PRO A CA 1
ATOM 687 C C . PRO A 1 96 ? -21.651 2.353 21.195 1.00 59.97 96 PRO A C 1
ATOM 689 O O . PRO A 1 96 ? -22.646 2.875 20.692 1.00 59.97 96 PRO A O 1
ATOM 692 N N . GLU A 1 97 ? -21.676 1.124 21.702 1.00 63.12 97 GLU A N 1
ATOM 693 C CA . GLU A 1 97 ? -22.929 0.407 21.907 1.00 63.12 97 GLU A CA 1
ATOM 694 C C . GLU A 1 97 ? -23.838 1.269 22.792 1.00 63.12 97 GLU A C 1
ATOM 696 O O . GLU A 1 97 ? -23.379 1.844 23.785 1.00 63.12 97 GLU A O 1
ATOM 701 N N . ALA A 1 98 ? -25.117 1.400 22.426 1.00 58.09 98 ALA A N 1
ATOM 702 C CA . ALA A 1 98 ? -26.094 2.109 23.240 1.00 58.09 98 ALA A CA 1
ATOM 703 C C . ALA A 1 98 ? -26.265 1.347 24.561 1.00 58.09 98 ALA A C 1
ATOM 705 O O . ALA A 1 98 ? -27.089 0.443 24.679 1.00 58.09 98 ALA A O 1
ATOM 706 N N . GLY A 1 99 ? -25.434 1.685 25.547 1.00 52.22 99 GLY A N 1
ATOM 707 C CA . GLY A 1 99 ? -25.433 1.041 26.845 1.00 52.22 99 GLY A CA 1
ATOM 708 C C . GLY A 1 99 ? -26.829 1.111 27.451 1.00 52.22 99 GLY A C 1
ATOM 709 O O . GLY A 1 99 ? -27.387 2.198 27.650 1.00 52.22 99 GLY A O 1
ATOM 710 N N . HIS A 1 100 ? -27.371 -0.062 27.779 1.00 52.59 100 HIS A N 1
ATOM 711 C CA . HIS A 1 100 ? -28.643 -0.281 28.478 1.00 52.59 100 HIS A CA 1
ATOM 712 C C . HIS A 1 100 ? -28.816 0.573 29.757 1.00 52.59 100 HIS A C 1
ATOM 714 O O . HIS A 1 100 ? -29.916 0.698 30.296 1.00 52.59 100 HIS A O 1
ATOM 720 N N . THR A 1 101 ? -27.743 1.204 30.235 1.00 52.62 101 THR A N 1
ATOM 721 C CA . THR A 1 101 ? -27.691 2.154 31.346 1.00 52.62 101 THR A CA 1
ATOM 722 C C . THR A 1 101 ? -28.582 3.385 31.141 1.00 52.62 101 THR A C 1
ATOM 724 O O . THR A 1 101 ? -29.181 3.871 32.099 1.00 52.62 101 THR A O 1
ATOM 727 N N . SER A 1 102 ? -28.714 3.885 29.907 1.00 52.44 102 SER A N 1
ATOM 728 C CA . SER A 1 102 ? -29.519 5.087 29.616 1.00 52.44 102 SER A CA 1
ATOM 729 C C . SER A 1 102 ? -31.028 4.836 29.747 1.00 52.44 102 SER A C 1
ATOM 731 O O . SER A 1 102 ? -31.755 5.663 30.301 1.00 52.44 102 SER A O 1
ATOM 733 N N . THR A 1 103 ? -31.499 3.661 29.324 1.00 54.03 103 THR A N 1
ATOM 734 C CA . THR A 1 103 ? -32.905 3.252 29.457 1.00 54.03 103 THR A CA 1
ATOM 735 C C . THR A 1 103 ? -33.300 3.061 30.924 1.00 54.03 103 THR A C 1
ATOM 737 O O . THR A 1 103 ? -34.404 3.438 31.320 1.00 54.03 103 THR A O 1
ATOM 740 N N . LEU A 1 104 ? -32.391 2.538 31.757 1.00 56.34 104 LEU A N 1
ATOM 741 C CA . LEU A 1 104 ? -32.663 2.301 33.176 1.00 56.34 104 LEU A CA 1
ATOM 742 C C . LEU A 1 104 ? -32.804 3.611 33.974 1.00 56.34 104 LEU A C 1
ATOM 744 O O . LEU A 1 104 ? -33.708 3.729 34.804 1.00 56.34 104 LEU A O 1
ATOM 748 N N . LEU A 1 105 ? -31.970 4.618 33.685 1.00 55.25 105 LEU A N 1
ATOM 749 C CA . LEU A 1 105 ? -32.064 5.939 34.321 1.00 55.25 105 LEU A CA 1
ATOM 750 C C . LEU A 1 105 ? -33.374 6.663 33.959 1.00 55.25 105 LEU A C 1
ATOM 752 O O . LEU A 1 105 ? -33.995 7.274 34.830 1.00 55.25 105 LEU A O 1
ATOM 756 N N . GLY A 1 106 ? -33.839 6.546 32.709 1.00 55.78 106 GLY A N 1
ATOM 757 C CA . GLY A 1 106 ? -35.095 7.159 32.262 1.00 55.78 106 GLY A CA 1
ATOM 758 C C . GLY A 1 106 ? -36.337 6.602 32.970 1.00 55.78 106 GLY A C 1
ATOM 759 O O . GLY A 1 106 ? -37.209 7.363 33.390 1.00 55.78 106 GLY A O 1
ATOM 760 N N . ILE A 1 107 ? -36.403 5.282 33.174 1.00 59.41 107 ILE A N 1
ATOM 761 C CA . ILE A 1 107 ? -37.542 4.635 33.849 1.00 59.41 107 ILE A CA 1
ATOM 762 C C . ILE A 1 107 ? -37.566 4.975 35.352 1.00 59.41 107 ILE A C 1
ATOM 764 O O . ILE A 1 107 ? -38.639 5.202 35.918 1.00 59.41 107 ILE A O 1
ATOM 768 N N . GLY A 1 108 ? -36.399 5.085 35.999 1.00 56.47 108 GLY A N 1
ATOM 769 C CA . GLY A 1 108 ? -36.294 5.405 37.429 1.00 56.47 108 GLY A CA 1
ATOM 770 C C . GLY A 1 108 ? -36.801 6.805 37.804 1.00 56.47 108 GLY A C 1
ATOM 771 O O . GLY A 1 108 ? -37.473 6.970 38.827 1.00 56.47 108 GLY A O 1
ATOM 772 N N . ILE A 1 109 ? -36.541 7.809 36.958 1.00 59.81 109 ILE A N 1
ATOM 773 C CA . ILE A 1 109 ? -36.966 9.202 37.192 1.00 59.81 109 ILE A CA 1
ATOM 774 C C . ILE A 1 109 ? -38.488 9.346 37.033 1.00 59.81 109 ILE A C 1
ATOM 776 O O . ILE A 1 109 ? -39.145 10.013 37.835 1.00 59.81 109 ILE A O 1
ATOM 780 N N . ILE A 1 110 ? -39.077 8.668 36.044 1.00 61.94 110 ILE A N 1
ATOM 781 C CA . ILE A 1 110 ? -40.529 8.698 35.818 1.00 61.94 110 ILE A CA 1
ATOM 782 C C . ILE A 1 110 ? -41.269 7.980 36.961 1.00 61.94 110 ILE A C 1
ATOM 784 O O . ILE A 1 110 ? -42.273 8.486 37.470 1.00 61.94 110 ILE A O 1
ATOM 788 N N . GLY A 1 111 ? -40.757 6.829 37.411 1.00 59.50 111 GLY A N 1
ATOM 789 C CA . GLY A 1 111 ? -41.364 6.055 38.498 1.00 59.50 111 GLY A CA 1
ATOM 790 C C . GLY A 1 111 ? -41.369 6.786 39.846 1.00 59.50 111 GLY A C 1
ATOM 791 O O . GLY A 1 111 ? -42.399 6.837 40.521 1.00 59.50 111 GLY A O 1
ATOM 792 N N . THR A 1 112 ? -40.249 7.407 40.227 1.00 60.41 112 THR A N 1
ATOM 793 C CA . THR A 1 112 ? -40.147 8.171 41.486 1.00 60.41 112 THR A CA 1
ATOM 794 C C . THR A 1 112 ? -41.000 9.442 41.470 1.00 60.41 112 THR A C 1
ATOM 796 O O . THR A 1 112 ? -41.670 9.736 42.463 1.00 60.41 112 THR A O 1
ATOM 799 N N . GLY A 1 113 ? -41.074 10.146 40.334 1.00 60.28 113 GLY A N 1
ATOM 800 C CA . GLY A 1 113 ? -41.924 11.330 40.177 1.00 60.28 113 GLY A CA 1
ATOM 801 C C . GLY A 1 113 ? -43.420 11.041 40.362 1.00 60.28 113 GLY A C 1
ATOM 802 O O . GLY A 1 113 ? -44.122 11.787 41.050 1.00 60.28 113 GLY A O 1
ATOM 803 N N . LEU A 1 114 ? -43.919 9.926 39.817 1.00 60.56 114 LEU A N 1
ATOM 804 C CA . LEU A 1 114 ? -45.330 9.538 39.952 1.00 60.56 114 LEU A CA 1
ATOM 805 C C . LEU A 1 114 ? -45.694 9.073 41.371 1.00 60.56 114 LEU A C 1
ATOM 807 O O . LEU A 1 114 ? -46.800 9.355 41.844 1.00 60.56 114 LEU A O 1
ATOM 8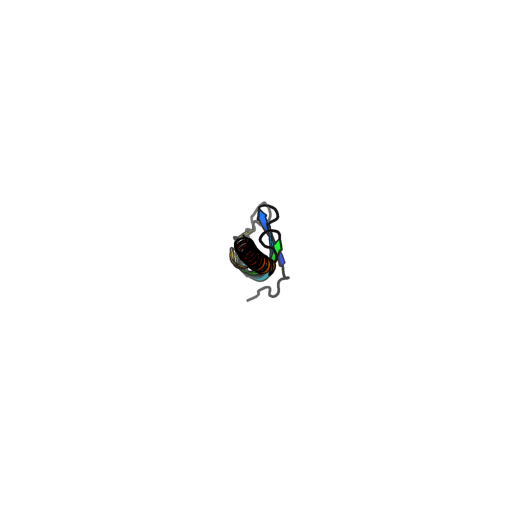11 N N . LEU A 1 115 ? -44.778 8.394 42.068 1.00 61.81 115 LEU A N 1
ATOM 812 C CA . LEU A 1 115 ? -44.993 7.947 43.448 1.00 61.81 115 LEU A CA 1
ATOM 813 C C . LEU A 1 115 ? -45.031 9.125 44.433 1.00 61.81 115 LEU A C 1
ATOM 815 O O . LEU A 1 115 ? -45.925 9.182 45.279 1.00 61.81 115 LEU A O 1
ATOM 819 N N . LEU A 1 116 ? -44.144 10.111 44.272 1.00 61.12 116 LEU A N 1
ATOM 820 C CA . LEU A 1 116 ? -44.147 11.335 45.083 1.00 61.12 116 LEU A CA 1
ATOM 821 C C . LEU A 1 116 ? -45.398 12.194 44.831 1.00 61.12 116 LEU A C 1
ATOM 823 O O . LEU A 1 116 ? -45.985 12.733 45.771 1.00 61.12 116 LEU A O 1
ATOM 827 N N . HIS A 1 117 ? -45.876 12.263 43.583 1.00 57.41 117 HIS A N 1
ATOM 828 C CA . HIS A 1 117 ? -47.100 12.998 43.251 1.00 57.41 117 HIS A CA 1
ATOM 829 C C . HIS A 1 117 ? -48.362 12.365 43.863 1.00 57.41 117 HIS A C 1
ATOM 831 O O . HIS A 1 117 ? -49.277 13.077 44.286 1.00 57.41 117 HIS A O 1
ATOM 837 N N . LYS A 1 118 ? -48.419 11.029 43.953 1.00 58.31 118 LYS A N 1
ATOM 838 C CA . LYS A 1 118 ? -49.527 10.322 44.615 1.00 58.31 118 LYS A CA 1
ATOM 839 C C . LYS A 1 118 ? -49.448 10.393 46.143 1.00 58.31 118 LYS A C 1
ATOM 841 O O . LYS A 1 118 ? -50.488 10.555 46.778 1.00 58.31 118 LYS A O 1
ATOM 846 N N . GLY A 1 119 ? -48.247 10.339 46.724 1.00 60.00 119 GLY A N 1
ATOM 847 C CA . GLY A 1 119 ? -48.037 10.473 48.170 1.00 60.00 119 GLY A CA 1
ATOM 848 C C . GLY A 1 119 ? -48.511 11.820 48.728 1.00 60.00 119 GLY A C 1
ATOM 849 O O . GLY A 1 119 ? -49.231 11.850 49.725 1.00 60.00 119 GLY A O 1
ATOM 850 N N . ASN A 1 120 ? -48.218 12.927 48.037 1.00 58.06 120 ASN A N 1
ATOM 851 C CA . ASN A 1 120 ? -48.661 14.260 48.468 1.00 58.06 120 ASN A CA 1
ATOM 852 C C . ASN A 1 120 ? -50.182 14.460 48.368 1.00 58.06 120 ASN A C 1
ATOM 854 O O . ASN A 1 120 ? -50.768 15.113 49.229 1.00 58.06 120 ASN A O 1
ATOM 858 N N . LYS A 1 121 ? -50.851 13.871 47.367 1.00 53.69 121 LYS A N 1
ATOM 859 C CA . LYS A 1 121 ? -52.320 13.959 47.248 1.00 53.69 121 LYS A CA 1
ATOM 860 C C . LYS A 1 121 ? -53.064 13.176 48.336 1.00 53.69 121 LYS A C 1
ATOM 862 O O . LYS A 1 121 ? -54.173 13.555 48.692 1.00 53.69 121 LYS A O 1
ATOM 867 N N . LEU A 1 122 ? -52.468 12.114 48.881 1.00 54.84 122 LEU A N 1
ATOM 868 C CA . LEU A 1 122 ? -53.067 11.316 49.960 1.00 54.84 122 LEU A CA 1
ATOM 869 C C . LEU A 1 122 ? -52.942 11.975 51.343 1.00 54.84 122 LEU A C 1
ATOM 871 O O . LEU A 1 122 ? -53.788 11.732 52.201 1.00 54.84 122 LEU A O 1
ATOM 875 N N . LEU A 1 123 ? -51.928 12.820 51.557 1.00 53.56 123 LEU A N 1
ATOM 876 C CA . LEU A 1 123 ? -51.740 13.555 52.815 1.00 53.56 123 LEU A CA 1
ATOM 877 C C . LEU A 1 123 ? -52.590 14.833 52.900 1.00 53.56 123 LEU A C 1
ATOM 879 O O . LEU A 1 123 ? -52.985 15.223 53.993 1.00 53.56 123 LEU A O 1
ATOM 883 N N . LEU A 1 124 ? -52.933 15.447 51.764 1.00 52.50 124 LEU A N 1
ATOM 884 C CA . LEU A 1 124 ? -53.783 16.646 51.699 1.00 52.50 124 LEU A CA 1
ATOM 885 C C . LEU A 1 124 ? -55.293 16.371 51.809 1.00 52.50 124 LEU A C 1
ATOM 887 O O . LEU A 1 124 ? -56.058 17.310 51.973 1.00 52.50 124 LEU A O 1
ATOM 891 N N . ASN A 1 125 ? -55.727 15.109 51.750 1.00 48.69 125 ASN A N 1
ATOM 892 C CA . ASN A 1 125 ? -57.144 14.721 51.831 1.00 48.69 125 ASN A CA 1
ATOM 893 C C . ASN A 1 125 ? -57.548 14.195 53.229 1.00 48.69 125 ASN A C 1
ATOM 895 O O . ASN A 1 125 ? -58.542 13.480 53.361 1.00 48.69 125 ASN A O 1
ATOM 899 N N . LYS A 1 126 ? -56.731 14.476 54.256 1.00 47.94 126 LYS A N 1
ATOM 900 C CA . LYS A 1 126 ? -56.898 14.018 55.651 1.00 47.94 126 LYS A CA 1
ATOM 901 C C . LYS A 1 126 ? -56.867 15.146 56.704 1.00 47.94 126 LYS A C 1
ATOM 903 O O . LYS A 1 126 ? -56.738 14.849 57.889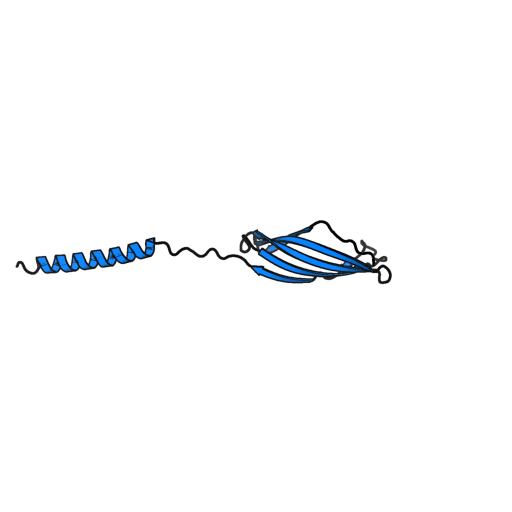 1.00 47.94 126 LYS A O 1
ATOM 908 N N . LEU A 1 127 ? -57.005 16.402 56.289 1.00 44.50 127 LEU A N 1
ATOM 909 C CA . LEU A 1 127 ? -57.239 17.571 57.151 1.00 44.50 127 LEU A CA 1
ATOM 910 C C . LEU A 1 127 ? -58.570 18.212 56.757 1.00 44.50 127 LEU A C 1
ATOM 912 O O . LEU A 1 127 ? -59.239 18.736 57.670 1.00 44.50 127 LEU A O 1
#

Sequence (127 aa):
MFGIEGLPVLTETFVGSGDDKLFATTTGTVIPNFEDLTTSISGTTTIVGGEGKFEVATGTLALSENTIFDPNATTEPSTTGTALLTGSFTVPQKVPEAGHTSTLLGIGIIGTGLLLHKGNKLLLNKL

Radius of gyration: 31.64 Å; chains: 1; bounding box: 85×32×82 Å

Secondary structure (DSSP, 8-state):
---B--PPPEEEEEE-STT-EEEEEEEEEEEEETTTTEEEEEEEEEEEEEEGGGTT-EEEEEEEEEEEE-TT-SSS--EEEEEEEEEEEE----PPP--THHHHHHHHHHHHHHHHHHHHHHHTT--